Protein AF-A0AA41Z5T6-F1 (afdb_monomer_lite)

InterPro domains:
  IPR019251 Domain of unknown function DUF2231, transmembrane [PF09990] (1-111)

Organism: NCBI:txid2949735

Radius of gyration: 27.77 Å; chains: 1; bounding box: 58×73×68 Å

pLDDT: mean 82.67, std 11.59, range [55.59, 97.31]

Secondary structure (DSSP, 8-state):
-HHHHHH--HHHHHHHHHHHHHHHHHHHHHHHHHHHHHHH-HHHHT-HHHHHHHHHHHHHHHHHHHHHHHHHH-SS--HHHHHHHHHHHHHHHHHHHHHHHHHHHH-TTS-THHHHHHHHHHHHHTS---------------

Foldseek 3Di:
DVCCVVPVDCVVVVVVLVVLVVCLVVLVVVLVVLVVLCVVDPVLVVDPLSVLLNVLSVVLSVLSVVLNVVCVVDVDDDPVSVVSVVVSVVSCVSSVVSVVCCCVVVVRPPDCPVVVVCVVVVVVVPPPPPPDPPDPPDPDDD

Structure (mmCIF, N/CA/C/O backbone):
data_AF-A0AA41Z5T6-F1
#
_entry.id   AF-A0AA41Z5T6-F1
#
loop_
_atom_site.group_PDB
_atom_site.id
_atom_site.type_symbol
_atom_site.label_atom_id
_atom_site.label_alt_id
_atom_site.label_comp_id
_atom_site.label_asym_id
_atom_site.label_entity_id
_atom_site.label_seq_id
_atom_site.pdbx_PDB_ins_code
_atom_site.Cartn_x
_atom_site.Cartn_y
_atom_site.Cartn_z
_atom_site.occupancy
_atom_site.B_iso_or_equiv
_atom_site.auth_seq_id
_atom_site.auth_comp_id
_atom_site.auth_asym_id
_atom_site.auth_atom_id
_atom_site.pdbx_PDB_model_num
ATOM 1 N N . ASP A 1 1 ? 4.816 -2.164 -16.635 1.00 82.31 1 ASP A N 1
ATOM 2 C CA . ASP A 1 1 ? 5.042 -3.543 -17.135 1.00 82.31 1 ASP A CA 1
ATOM 3 C C . ASP A 1 1 ? 4.490 -3.853 -18.514 1.00 82.31 1 ASP A C 1
ATOM 5 O O . ASP A 1 1 ? 5.299 -4.166 -19.371 1.00 82.31 1 ASP A O 1
ATOM 9 N N . VAL A 1 2 ? 3.180 -3.767 -18.781 1.00 87.62 2 VAL A N 1
ATOM 10 C CA . VAL A 1 2 ? 2.644 -4.119 -20.119 1.00 87.62 2 VAL A CA 1
ATOM 11 C C . VAL A 1 2 ? 3.295 -3.295 -21.236 1.00 87.62 2 VAL A C 1
ATOM 13 O O . VAL A 1 2 ? 3.690 -3.860 -22.249 1.00 87.62 2 VAL A O 1
ATOM 16 N N . ALA A 1 3 ? 3.471 -1.985 -21.031 1.00 87.31 3 ALA A N 1
ATOM 17 C CA . ALA A 1 3 ? 4.166 -1.122 -21.986 1.00 87.31 3 ALA A CA 1
ATOM 18 C C . ALA A 1 3 ? 5.613 -1.585 -22.232 1.00 87.31 3 ALA A C 1
ATOM 20 O O . ALA A 1 3 ? 5.969 -1.829 -23.376 1.00 87.31 3 ALA A O 1
ATOM 21 N N . PHE A 1 4 ? 6.396 -1.831 -21.173 1.00 85.56 4 PHE A N 1
ATOM 22 C CA . PHE A 1 4 ? 7.749 -2.394 -21.283 1.00 85.56 4 PHE A CA 1
ATOM 23 C C . PHE A 1 4 ? 7.766 -3.723 -22.051 1.00 85.56 4 PHE A C 1
ATOM 25 O O . PHE A 1 4 ? 8.562 -3.892 -22.964 1.00 85.56 4 PHE A O 1
ATOM 32 N N . ALA A 1 5 ? 6.845 -4.640 -21.742 1.00 84.31 5 ALA A N 1
ATOM 33 C CA . ALA A 1 5 ? 6.747 -5.934 -22.417 1.00 84.31 5 ALA A CA 1
ATOM 34 C C . ALA A 1 5 ? 6.394 -5.817 -23.912 1.00 84.31 5 ALA A C 1
ATOM 36 O O . ALA A 1 5 ? 6.665 -6.736 -24.678 1.00 84.31 5 ALA A O 1
ATOM 37 N N . ARG A 1 6 ? 5.769 -4.709 -24.331 1.00 87.38 6 ARG A N 1
ATOM 38 C CA . ARG A 1 6 ? 5.405 -4.441 -25.729 1.00 87.38 6 ARG A CA 1
ATOM 39 C C . ARG A 1 6 ? 6.464 -3.642 -26.482 1.00 87.38 6 ARG A C 1
ATOM 41 O O . ARG A 1 6 ? 6.607 -3.851 -27.680 1.00 87.38 6 ARG A O 1
ATOM 48 N N . THR A 1 7 ? 7.151 -2.716 -25.816 1.00 88.69 7 THR A N 1
ATOM 49 C CA . THR A 1 7 ? 8.052 -1.752 -26.469 1.00 88.69 7 THR A CA 1
ATOM 50 C C . THR A 1 7 ? 9.531 -2.026 -26.228 1.00 88.69 7 THR A C 1
ATOM 52 O O . THR A 1 7 ? 10.357 -1.526 -26.982 1.00 88.69 7 THR A O 1
ATOM 55 N N . GLY A 1 8 ? 9.885 -2.768 -25.176 1.00 84.88 8 GLY A N 1
ATOM 56 C CA . GLY A 1 8 ? 11.270 -2.964 -24.739 1.00 84.88 8 GLY A CA 1
ATOM 57 C C . GLY A 1 8 ? 11.948 -1.709 -24.173 1.00 84.88 8 GLY A C 1
ATOM 58 O O . GLY A 1 8 ? 13.121 -1.766 -23.821 1.00 84.88 8 GLY A O 1
ATOM 59 N N . ASP A 1 9 ? 11.238 -0.580 -24.066 1.00 87.12 9 ASP A N 1
ATOM 60 C CA . ASP A 1 9 ? 11.826 0.707 -23.678 1.00 87.12 9 ASP A CA 1
ATOM 61 C C . ASP A 1 9 ? 12.102 0.773 -22.157 1.00 87.12 9 ASP A C 1
ATOM 63 O O . ASP A 1 9 ? 11.148 0.746 -21.362 1.00 87.12 9 ASP A O 1
ATOM 67 N N . PRO A 1 10 ? 13.376 0.915 -21.726 1.00 84.88 10 PRO A N 1
ATOM 68 C CA . PRO A 1 10 ? 13.770 0.973 -20.316 1.00 84.88 10 PRO A CA 1
ATOM 69 C C . PRO A 1 10 ? 13.060 2.052 -19.489 1.00 84.88 10 PRO A C 1
ATOM 71 O O . PRO A 1 10 ? 12.951 1.898 -18.268 1.00 84.88 10 PRO A O 1
ATOM 74 N N . PHE A 1 11 ? 12.539 3.110 -20.118 1.00 89.56 11 PHE A N 1
ATOM 75 C CA . PHE A 1 11 ? 11.745 4.145 -19.454 1.00 89.56 11 PHE A CA 1
ATOM 76 C C . PHE A 1 11 ? 10.593 3.547 -18.630 1.00 89.56 11 PHE A C 1
ATOM 78 O O . PHE A 1 11 ? 10.409 3.882 -17.456 1.00 89.56 11 PHE A O 1
ATOM 85 N N . TRP A 1 12 ? 9.855 2.591 -19.201 1.00 88.19 12 TRP A N 1
ATOM 86 C CA . TRP A 1 12 ? 8.718 1.953 -18.531 1.00 88.19 12 TRP A CA 1
ATOM 87 C C . TRP A 1 12 ? 9.140 1.057 -17.365 1.00 88.19 12 TRP A C 1
ATOM 89 O O . TRP A 1 12 ? 8.405 0.930 -16.377 1.00 88.19 12 TRP A O 1
ATOM 99 N N . ALA A 1 13 ? 10.314 0.433 -17.465 1.00 84.00 13 ALA A N 1
ATOM 100 C CA . ALA A 1 13 ? 10.881 -0.357 -16.380 1.00 84.00 13 ALA A CA 1
ATOM 101 C C . ALA A 1 13 ? 11.288 0.548 -15.209 1.00 84.00 13 ALA A C 1
ATOM 103 O O . ALA A 1 13 ? 10.941 0.251 -14.065 1.00 84.00 13 ALA A O 1
ATOM 104 N N . LEU A 1 14 ? 11.936 1.685 -15.493 1.00 88.12 14 LEU A N 1
ATOM 105 C CA . LEU A 1 14 ? 12.296 2.682 -14.485 1.00 88.12 14 LEU A CA 1
ATOM 106 C C . LEU A 1 14 ? 11.054 3.264 -13.799 1.00 88.12 14 LEU A C 1
ATOM 108 O O . LEU A 1 14 ? 10.998 3.302 -12.571 1.00 88.12 14 LEU A O 1
ATOM 112 N N . GLY A 1 15 ? 10.031 3.640 -14.572 1.00 90.06 15 GLY A N 1
ATOM 113 C CA . GLY A 1 15 ? 8.760 4.120 -14.026 1.00 90.06 15 GLY A CA 1
ATOM 114 C C . GLY A 1 15 ? 8.100 3.094 -13.102 1.00 90.06 15 GLY A C 1
ATOM 115 O O . GLY A 1 15 ? 7.675 3.430 -12.000 1.00 90.06 15 GLY A O 1
ATOM 116 N N . THR A 1 16 ? 8.095 1.815 -13.494 1.00 89.12 16 THR A N 1
ATOM 117 C CA . THR A 1 16 ? 7.552 0.743 -12.643 1.00 89.12 16 THR A CA 1
ATOM 118 C C . THR A 1 16 ? 8.349 0.589 -11.341 1.00 89.12 16 THR A C 1
ATOM 120 O O . THR A 1 16 ? 7.747 0.401 -10.287 1.00 89.12 16 THR A O 1
ATOM 123 N N . ARG A 1 17 ? 9.686 0.711 -11.370 1.00 88.25 17 ARG A N 1
ATOM 124 C CA . ARG A 1 17 ? 10.516 0.661 -10.149 1.00 88.25 17 ARG A CA 1
ATOM 125 C C . ARG A 1 17 ? 10.150 1.772 -9.165 1.00 88.25 17 ARG A C 1
ATOM 127 O O . ARG A 1 17 ? 9.984 1.493 -7.981 1.00 88.25 17 ARG A O 1
ATOM 134 N N . TRP A 1 18 ? 9.980 3.001 -9.651 1.00 93.00 18 TRP A N 1
ATOM 135 C CA . TRP A 1 18 ? 9.571 4.128 -8.808 1.00 93.00 18 TRP A CA 1
ATOM 136 C C . TRP A 1 18 ? 8.160 3.963 -8.249 1.00 93.00 18 TRP A C 1
ATOM 138 O O . TRP A 1 18 ? 7.938 4.274 -7.083 1.00 93.00 18 TRP A O 1
ATOM 148 N N . LEU A 1 19 ? 7.227 3.421 -9.037 1.00 93.44 19 LEU A N 1
ATOM 149 C CA . LEU A 1 19 ? 5.883 3.102 -8.552 1.00 93.44 19 LEU A CA 1
ATOM 150 C C . LEU A 1 19 ? 5.922 2.055 -7.436 1.00 93.44 19 LEU A C 1
ATOM 152 O O . LEU A 1 19 ? 5.318 2.278 -6.395 1.00 93.44 19 LEU A O 1
ATOM 156 N N . LEU A 1 20 ? 6.679 0.965 -7.604 1.00 92.81 20 LEU A N 1
ATOM 157 C CA . LEU A 1 20 ? 6.837 -0.058 -6.563 1.00 92.81 20 LEU A CA 1
ATOM 158 C C . LEU A 1 20 ? 7.429 0.529 -5.276 1.00 92.81 20 LEU A C 1
ATOM 160 O O . LEU A 1 20 ? 6.924 0.255 -4.189 1.00 92.81 20 LEU A O 1
ATOM 164 N N . LEU A 1 21 ? 8.462 1.370 -5.388 1.00 94.69 21 LEU A N 1
ATOM 165 C CA . LEU A 1 21 ? 9.044 2.055 -4.234 1.00 94.69 21 LEU A CA 1
ATOM 166 C C . LEU A 1 21 ? 8.023 2.981 -3.558 1.00 94.69 21 LEU A C 1
ATOM 168 O O . LEU A 1 21 ? 7.874 2.947 -2.339 1.00 94.69 21 LEU A O 1
ATOM 172 N N . GLY A 1 22 ? 7.286 3.769 -4.344 1.00 96.31 22 GLY A N 1
ATOM 173 C CA . GLY A 1 22 ? 6.223 4.638 -3.844 1.00 96.31 22 GLY A CA 1
ATOM 174 C C . GLY A 1 22 ? 5.127 3.856 -3.119 1.00 96.31 22 GLY A C 1
ATOM 175 O O . GLY A 1 22 ? 4.712 4.251 -2.030 1.00 96.31 22 GLY A O 1
ATOM 176 N N . THR A 1 23 ? 4.707 2.712 -3.664 1.00 95.00 23 THR A N 1
ATOM 177 C CA . THR A 1 23 ? 3.747 1.795 -3.031 1.00 95.00 23 THR A CA 1
ATOM 178 C C . THR A 1 23 ? 4.278 1.239 -1.714 1.00 95.00 23 THR A C 1
ATOM 180 O O . THR A 1 23 ? 3.535 1.195 -0.740 1.00 95.00 23 THR A O 1
ATOM 183 N N . LEU A 1 24 ? 5.554 0.853 -1.642 1.00 96.12 24 LEU A N 1
ATOM 184 C CA . LEU A 1 24 ? 6.149 0.350 -0.401 1.00 96.12 24 LEU A CA 1
ATOM 185 C C . LEU A 1 24 ? 6.203 1.424 0.683 1.00 96.12 24 LEU A C 1
ATOM 187 O O . LEU A 1 24 ? 5.802 1.165 1.813 1.00 96.12 24 LEU A O 1
ATOM 191 N N . VAL A 1 25 ? 6.659 2.630 0.339 1.00 97.31 25 VAL A N 1
ATOM 192 C CA . VAL A 1 25 ? 6.768 3.742 1.294 1.00 97.31 25 VAL A CA 1
ATOM 193 C C . VAL A 1 25 ? 5.387 4.168 1.788 1.00 97.31 25 VAL A C 1
ATOM 195 O O . VAL A 1 25 ? 5.156 4.235 2.994 1.00 97.31 25 VAL A O 1
ATOM 198 N N . SER A 1 26 ? 4.452 4.421 0.870 1.00 95.62 26 SER A N 1
ATOM 199 C CA . SER A 1 26 ? 3.091 4.840 1.228 1.00 95.62 26 SER A CA 1
ATOM 200 C C . SER A 1 26 ? 2.313 3.740 1.948 1.00 95.62 26 SER A C 1
ATOM 202 O O . SER A 1 26 ? 1.645 4.020 2.939 1.00 95.62 26 SER A O 1
ATOM 204 N N . GLY A 1 27 ? 2.436 2.485 1.514 1.00 93.50 27 GLY A N 1
ATOM 205 C CA . GLY A 1 27 ? 1.780 1.349 2.152 1.00 93.50 27 GLY A CA 1
ATOM 206 C C . GLY A 1 27 ? 2.333 1.059 3.547 1.00 93.50 27 GLY A C 1
ATOM 207 O O . GLY A 1 27 ? 1.552 0.806 4.459 1.00 93.50 27 GLY A O 1
ATOM 208 N N . ALA A 1 28 ? 3.648 1.177 3.759 1.00 94.38 28 ALA A N 1
ATOM 209 C CA . ALA A 1 28 ? 4.236 1.088 5.096 1.00 94.38 28 ALA A CA 1
ATOM 210 C C . ALA A 1 28 ? 3.758 2.234 6.000 1.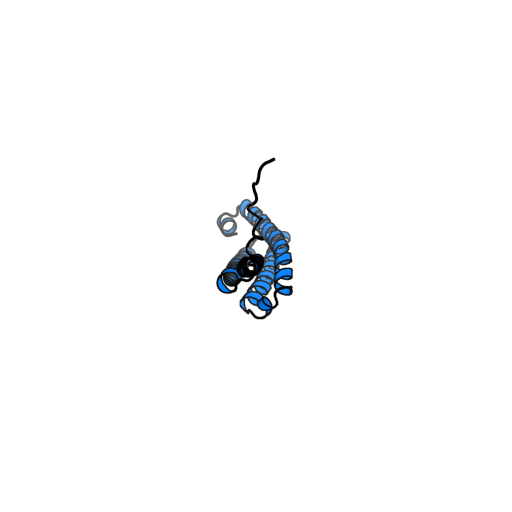00 94.38 28 ALA A C 1
ATOM 212 O O . ALA A 1 28 ? 3.379 1.995 7.145 1.00 94.38 28 ALA A O 1
ATOM 213 N N . ALA A 1 29 ? 3.709 3.463 5.477 1.00 95.81 29 ALA A N 1
ATOM 214 C CA . ALA A 1 29 ? 3.181 4.608 6.211 1.00 95.81 29 ALA A CA 1
ATOM 215 C C . ALA A 1 29 ? 1.699 4.428 6.579 1.00 95.81 29 ALA A C 1
ATOM 217 O O . ALA A 1 29 ? 1.314 4.764 7.692 1.00 95.81 29 ALA A O 1
ATOM 218 N N . ALA A 1 30 ? 0.885 3.859 5.684 1.00 91.44 30 ALA A N 1
ATOM 219 C CA . ALA A 1 30 ? -0.529 3.572 5.923 1.00 91.44 30 ALA A CA 1
ATOM 220 C C . ALA A 1 30 ? -0.758 2.379 6.870 1.00 91.44 30 ALA A C 1
ATOM 222 O O . ALA A 1 30 ? -1.742 2.357 7.610 1.00 91.44 30 ALA A O 1
ATOM 223 N N . ALA A 1 31 ? 0.153 1.403 6.890 1.00 90.56 31 ALA A N 1
ATOM 224 C CA . ALA A 1 31 ? 0.067 0.254 7.785 1.00 90.56 31 ALA A CA 1
ATOM 225 C C . ALA A 1 31 ? 0.166 0.656 9.265 1.00 90.56 31 ALA A C 1
ATOM 227 O O . ALA A 1 31 ? -0.457 0.014 10.105 1.00 90.56 31 ALA A O 1
ATOM 228 N N . LEU A 1 32 ? 0.899 1.728 9.590 1.00 91.88 32 LEU A N 1
ATOM 229 C CA . LEU A 1 32 ? 1.049 2.217 10.964 1.00 91.88 32 LEU A CA 1
ATOM 230 C C . LEU A 1 32 ? -0.286 2.652 11.603 1.00 91.88 32 LEU A C 1
ATOM 232 O O . LEU A 1 32 ? -0.676 2.033 12.595 1.00 91.88 32 LEU A O 1
ATOM 236 N N . PRO A 1 33 ? -1.020 3.655 11.073 1.00 89.56 33 PRO A N 1
ATOM 237 C CA . PRO A 1 33 ? -2.314 4.037 11.627 1.00 89.56 33 PRO A CA 1
ATOM 238 C C . PRO A 1 33 ? -3.327 2.895 11.520 1.00 89.56 33 PRO A C 1
ATOM 240 O O . PRO A 1 33 ? -4.041 2.643 12.482 1.00 89.56 33 PRO A O 1
ATOM 243 N N . GLY A 1 34 ? -3.329 2.129 10.421 1.00 86.06 34 GLY A N 1
ATOM 244 C CA . GLY A 1 34 ? -4.242 0.994 10.263 1.00 86.06 34 GLY A CA 1
ATOM 245 C C . GLY A 1 34 ? -4.052 -0.094 11.326 1.00 86.06 34 GLY A C 1
ATOM 246 O O . GLY A 1 34 ? -5.029 -0.659 11.809 1.00 86.06 34 GLY A O 1
ATOM 247 N N . MET A 1 35 ? -2.811 -0.369 11.733 1.00 87.69 35 MET A N 1
ATOM 248 C CA . MET A 1 35 ? -2.510 -1.329 12.797 1.00 87.69 35 MET A CA 1
ATOM 249 C C . MET A 1 35 ? -2.899 -0.795 14.179 1.00 87.69 35 MET A C 1
ATOM 251 O O . MET A 1 35 ? -3.416 -1.557 14.996 1.00 87.69 35 MET A O 1
ATOM 255 N N . ILE A 1 36 ? -2.690 0.502 14.431 1.00 88.69 36 ILE A N 1
ATOM 256 C CA . ILE A 1 36 ? -3.136 1.164 15.665 1.00 88.69 36 ILE A CA 1
ATOM 257 C C . ILE A 1 36 ? -4.664 1.100 15.770 1.00 88.69 36 ILE A C 1
ATOM 259 O O . ILE A 1 36 ? -5.184 0.662 16.794 1.00 88.69 36 ILE A O 1
ATOM 263 N N . ASP A 1 37 ? -5.377 1.463 14.704 1.00 85.31 37 ASP A N 1
ATOM 264 C CA . ASP A 1 37 ? -6.840 1.446 14.662 1.00 85.31 37 ASP A CA 1
ATOM 265 C C . ASP A 1 37 ? -7.391 0.026 14.802 1.00 85.31 37 ASP A C 1
ATOM 267 O O . ASP A 1 37 ? -8.330 -0.202 15.564 1.00 85.31 37 ASP A O 1
ATOM 271 N N . PHE A 1 38 ? -6.789 -0.951 14.117 1.00 86.31 38 PHE A N 1
ATOM 272 C CA . PHE A 1 38 ? -7.190 -2.351 14.229 1.00 86.31 38 PHE A CA 1
ATOM 273 C C . PHE A 1 38 ? -7.047 -2.860 15.667 1.00 86.31 38 PHE A C 1
ATOM 275 O O . PHE A 1 38 ? -7.993 -3.439 16.191 1.00 86.31 38 PHE A O 1
ATOM 282 N N . ALA A 1 39 ? -5.914 -2.582 16.324 1.00 86.94 39 ALA A N 1
ATOM 283 C CA . ALA A 1 39 ? -5.669 -2.994 17.706 1.00 86.94 39 ALA A CA 1
ATOM 284 C C . ALA A 1 39 ? -6.552 -2.253 18.727 1.00 86.94 39 ALA A C 1
ATOM 286 O O . ALA A 1 39 ? -6.932 -2.833 19.745 1.00 86.94 39 ALA A O 1
ATOM 287 N N . ALA A 1 40 ? -6.876 -0.981 18.474 1.00 86.25 40 ALA A N 1
ATOM 288 C CA . ALA A 1 40 ? -7.687 -0.159 19.369 1.00 86.25 40 ALA A CA 1
ATOM 289 C C . ALA A 1 40 ? -9.196 -0.444 19.252 1.00 86.25 40 ALA A C 1
ATOM 291 O O . ALA A 1 40 ? -9.936 -0.289 20.227 1.00 86.25 40 ALA A O 1
ATOM 292 N N . ILE A 1 41 ? -9.679 -0.841 18.071 1.00 84.12 41 ILE A N 1
ATOM 293 C CA . ILE A 1 41 ? -11.106 -1.030 17.801 1.00 84.12 41 ILE A CA 1
ATOM 294 C C . ILE A 1 41 ? -11.468 -2.507 17.963 1.00 84.12 41 ILE A C 1
ATOM 296 O O . ILE A 1 41 ? -11.419 -3.300 17.029 1.00 84.12 41 ILE A O 1
ATOM 300 N N . GLU A 1 42 ? -11.973 -2.871 19.138 1.00 83.19 42 GLU A N 1
ATOM 301 C CA . GLU A 1 42 ? -12.381 -4.249 19.448 1.00 83.19 42 GLU A CA 1
ATOM 302 C C . GLU A 1 42 ? -13.465 -4.800 18.495 1.00 83.19 42 GLU A C 1
ATOM 304 O O . GLU A 1 42 ? -13.544 -6.001 18.226 1.00 83.19 42 GLU A O 1
ATOM 309 N N . ARG A 1 43 ? -14.289 -3.914 17.915 1.00 80.44 43 ARG A N 1
ATOM 310 C CA . ARG A 1 43 ? -15.273 -4.277 16.883 1.00 80.44 43 ARG A CA 1
ATOM 311 C C . ARG A 1 43 ? -14.613 -4.756 15.586 1.00 80.44 43 ARG A C 1
ATOM 313 O O . ARG A 1 43 ? -15.188 -5.612 14.919 1.00 80.44 43 ARG A O 1
ATOM 320 N N . ALA A 1 44 ? -13.422 -4.257 15.248 1.00 81.62 44 ALA A N 1
ATOM 321 C CA . ALA A 1 44 ? -12.680 -4.682 14.065 1.00 81.62 44 ALA A CA 1
ATOM 322 C C . ALA A 1 44 ? -12.285 -6.161 14.169 1.00 81.62 44 ALA A C 1
ATOM 324 O O . ALA A 1 44 ? -12.448 -6.906 13.209 1.00 81.62 44 ALA A O 1
ATOM 325 N N . HIS A 1 45 ? -11.903 -6.632 15.360 1.00 85.56 45 HIS A N 1
ATOM 326 C CA . HIS A 1 45 ? -11.535 -8.035 15.582 1.00 85.56 45 HIS A CA 1
ATOM 327 C C . HIS A 1 45 ? -12.679 -9.028 15.326 1.00 85.56 45 HIS A C 1
ATOM 329 O O . HIS A 1 45 ? -12.419 -10.195 15.035 1.00 85.56 45 HIS A O 1
ATOM 335 N N . LYS A 1 46 ? -13.938 -8.577 15.411 1.00 88.06 46 LYS A N 1
ATOM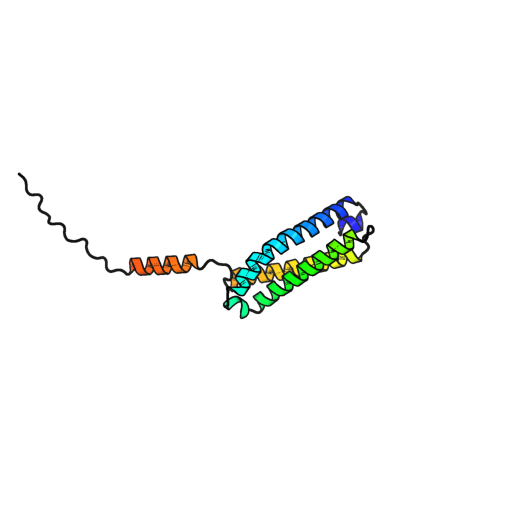 336 C CA . LYS A 1 46 ? -15.136 -9.403 15.180 1.00 88.06 46 LYS A CA 1
ATOM 337 C C . LYS A 1 46 ? -15.548 -9.462 13.706 1.00 88.06 46 LYS A C 1
ATOM 339 O O . LYS A 1 46 ? -16.458 -10.210 13.359 1.00 88.06 46 LYS A O 1
ATOM 344 N N . LEU A 1 47 ? -14.912 -8.674 12.839 1.00 86.69 47 LEU A N 1
ATOM 345 C CA . LEU A 1 47 ? -15.286 -8.547 11.436 1.00 86.69 47 LEU A CA 1
ATOM 346 C C . LEU A 1 47 ? -14.288 -9.280 10.546 1.00 86.69 47 LEU A C 1
ATOM 348 O O . LEU A 1 47 ? -13.114 -8.926 10.461 1.00 86.69 47 LEU A O 1
ATOM 352 N N . HIS A 1 48 ? -14.781 -10.275 9.808 1.00 88.94 48 HIS A N 1
ATOM 353 C CA . HIS A 1 48 ? -13.963 -11.040 8.864 1.00 88.94 48 HIS A CA 1
ATOM 354 C C . HIS A 1 48 ? -13.351 -10.131 7.788 1.00 88.94 48 HIS A C 1
ATOM 356 O O . HIS A 1 48 ? -12.210 -10.334 7.382 1.00 88.94 48 HIS A O 1
ATOM 362 N N . ALA A 1 49 ? -14.086 -9.093 7.375 1.00 88.44 49 ALA A N 1
ATOM 363 C CA . ALA A 1 49 ? -13.609 -8.094 6.424 1.00 88.44 49 ALA A CA 1
ATOM 364 C C . ALA A 1 49 ? -12.371 -7.334 6.932 1.00 88.44 49 ALA A C 1
ATOM 366 O O . ALA A 1 49 ? -11.471 -7.057 6.145 1.00 88.44 49 ALA A O 1
ATOM 367 N N . ALA A 1 50 ? -12.282 -7.056 8.238 1.00 89.06 50 ALA A N 1
ATOM 368 C CA . ALA A 1 50 ? -11.135 -6.365 8.824 1.00 89.06 50 ALA A CA 1
ATOM 369 C C . ALA A 1 50 ? -9.884 -7.240 8.851 1.00 89.06 50 ALA A C 1
ATOM 371 O O . ALA A 1 50 ? -8.811 -6.790 8.453 1.00 89.06 50 ALA A O 1
ATOM 372 N N . TRP A 1 51 ? -10.033 -8.514 9.217 1.00 91.56 51 TRP A N 1
ATOM 373 C CA . TRP A 1 51 ? -8.945 -9.486 9.125 1.00 91.56 51 TRP A CA 1
ATOM 374 C C . TRP A 1 51 ? -8.480 -9.696 7.684 1.00 91.56 51 TRP A C 1
ATOM 376 O O . TRP A 1 51 ? -7.283 -9.634 7.410 1.00 91.56 51 TRP A O 1
ATOM 386 N N . ALA A 1 52 ? -9.413 -9.894 6.750 1.00 92.75 52 ALA A N 1
ATOM 387 C CA . ALA A 1 52 ? -9.093 -10.071 5.338 1.00 92.75 52 ALA A CA 1
ATOM 388 C C . ALA A 1 52 ? -8.412 -8.827 4.739 1.00 92.75 52 ALA A C 1
ATOM 390 O O . ALA A 1 52 ? -7.466 -8.965 3.966 1.00 92.75 52 ALA A O 1
ATOM 391 N N . HIS A 1 53 ? -8.832 -7.621 5.133 1.00 92.62 53 HIS A N 1
ATOM 392 C CA . HIS A 1 53 ? -8.170 -6.379 4.742 1.00 92.62 53 HIS A CA 1
ATOM 393 C C . HIS A 1 53 ? -6.742 -6.288 5.297 1.00 92.62 53 HIS A C 1
ATOM 395 O O . HIS A 1 53 ? -5.806 -6.060 4.532 1.00 92.62 53 HIS A O 1
ATOM 401 N N . ALA A 1 54 ? -6.558 -6.498 6.605 1.00 92.06 54 ALA A N 1
ATOM 402 C CA . ALA A 1 54 ? -5.256 -6.384 7.259 1.00 92.06 54 ALA A CA 1
ATOM 403 C C . ALA A 1 54 ? -4.249 -7.412 6.717 1.00 92.06 54 ALA A C 1
ATOM 405 O O . ALA A 1 54 ? -3.153 -7.050 6.283 1.00 92.06 54 ALA A O 1
ATOM 406 N N . VAL A 1 55 ? -4.641 -8.689 6.669 1.00 93.94 55 VAL A N 1
ATOM 407 C CA . VAL A 1 55 ? -3.798 -9.772 6.141 1.00 93.94 55 VAL A CA 1
ATOM 408 C C . VAL A 1 55 ? -3.550 -9.585 4.646 1.00 93.94 55 VAL A C 1
ATOM 410 O O . VAL A 1 55 ? -2.420 -9.737 4.186 1.00 93.94 55 VAL A O 1
ATOM 413 N N . GLY A 1 56 ? -4.575 -9.205 3.881 1.00 93.38 56 GLY A N 1
ATOM 414 C CA . GLY A 1 56 ? -4.440 -8.959 2.449 1.00 93.38 56 GLY A CA 1
ATOM 415 C C . GLY A 1 56 ? -3.467 -7.821 2.139 1.00 93.38 56 GLY A C 1
ATOM 416 O O . GLY A 1 56 ? -2.627 -7.971 1.254 1.00 93.38 56 GLY A O 1
ATOM 417 N N . ASN A 1 57 ? -3.515 -6.719 2.894 1.00 94.38 57 ASN A N 1
ATOM 418 C CA . ASN A 1 57 ? -2.567 -5.613 2.742 1.00 94.38 57 ASN A CA 1
ATOM 419 C C . ASN A 1 57 ? -1.137 -6.026 3.095 1.00 94.38 57 ASN A C 1
ATOM 421 O O . ASN A 1 57 ? -0.200 -5.624 2.406 1.00 94.38 57 ASN A O 1
ATOM 425 N N . LEU A 1 58 ? -0.959 -6.857 4.125 1.00 94.19 58 LEU A N 1
ATOM 426 C CA . LEU A 1 58 ? 0.355 -7.389 4.478 1.00 94.19 58 LEU A CA 1
ATOM 427 C C . LEU A 1 58 ? 0.925 -8.270 3.356 1.00 94.19 58 LEU A C 1
ATOM 429 O O . LEU A 1 58 ? 2.081 -8.105 2.967 1.00 94.19 58 LEU A O 1
ATOM 433 N N . ILE A 1 59 ? 0.107 -9.164 2.792 1.00 95.56 59 ILE A N 1
ATOM 434 C CA . ILE A 1 59 ? 0.495 -10.014 1.656 1.00 95.56 59 ILE A CA 1
ATOM 435 C C . ILE A 1 59 ? 0.815 -9.155 0.427 1.00 95.56 59 ILE A C 1
ATOM 437 O O . ILE A 1 59 ? 1.828 -9.379 -0.235 1.00 95.56 59 ILE A O 1
ATOM 441 N N . PHE A 1 60 ? -0.011 -8.150 0.133 1.00 95.38 60 PHE A N 1
ATOM 442 C CA . PHE A 1 60 ? 0.219 -7.215 -0.965 1.00 95.38 60 PHE A CA 1
ATOM 443 C C . PHE A 1 60 ? 1.556 -6.471 -0.817 1.00 95.38 60 PHE A C 1
ATOM 445 O O . PHE A 1 60 ? 2.341 -6.421 -1.770 1.00 95.38 60 PHE A O 1
ATOM 452 N N . LEU A 1 61 ? 1.855 -5.947 0.376 1.00 94.62 61 LEU A N 1
ATOM 453 C CA . LEU A 1 61 ? 3.135 -5.301 0.674 1.00 94.62 61 LEU A CA 1
ATOM 454 C C . LEU A 1 61 ? 4.311 -6.268 0.517 1.00 94.62 61 LEU A C 1
ATOM 456 O O . LEU A 1 61 ? 5.309 -5.908 -0.105 1.00 94.62 61 LEU A O 1
ATOM 460 N N . ALA A 1 62 ? 4.185 -7.502 1.010 1.00 95.19 62 ALA A N 1
ATOM 461 C CA . ALA A 1 62 ? 5.221 -8.521 0.870 1.00 95.19 62 ALA A CA 1
ATOM 462 C C . ALA A 1 62 ? 5.496 -8.863 -0.604 1.00 95.19 62 ALA A C 1
ATOM 464 O O . ALA A 1 62 ? 6.650 -8.874 -1.029 1.00 95.19 62 ALA A O 1
ATOM 465 N N . ILE A 1 63 ? 4.452 -9.069 -1.414 1.00 94.12 63 ILE A N 1
ATOM 466 C CA . ILE A 1 63 ? 4.588 -9.333 -2.856 1.00 94.12 63 ILE A CA 1
ATOM 467 C C . ILE A 1 63 ? 5.228 -8.142 -3.567 1.00 94.12 63 ILE A C 1
ATOM 469 O O . ILE A 1 63 ? 6.119 -8.327 -4.396 1.00 94.12 63 ILE A O 1
ATOM 473 N N . THR A 1 64 ? 4.819 -6.920 -3.225 1.00 94.00 64 THR A N 1
ATOM 474 C CA . THR A 1 64 ? 5.400 -5.692 -3.784 1.00 94.00 64 THR A CA 1
ATOM 475 C C . THR A 1 64 ? 6.882 -5.572 -3.423 1.00 94.00 64 THR A C 1
ATOM 477 O O . THR A 1 64 ? 7.693 -5.242 -4.287 1.00 94.00 64 THR A O 1
ATOM 480 N N . ALA A 1 65 ? 7.261 -5.910 -2.187 1.00 93.81 65 ALA A N 1
ATOM 481 C CA . ALA A 1 65 ? 8.645 -5.881 -1.719 1.00 93.81 65 ALA A CA 1
ATOM 482 C C . ALA A 1 65 ? 9.505 -6.927 -2.432 1.00 93.81 65 ALA A C 1
ATOM 484 O O . ALA A 1 65 ? 10.595 -6.607 -2.905 1.00 93.81 65 ALA A O 1
ATOM 485 N N . VAL A 1 66 ? 8.993 -8.153 -2.576 1.00 92.31 66 VAL A N 1
ATOM 486 C CA . VAL A 1 66 ? 9.650 -9.221 -3.340 1.00 92.31 66 VAL A CA 1
ATOM 487 C C . VAL A 1 66 ? 9.816 -8.808 -4.800 1.00 92.31 66 VAL A C 1
ATOM 489 O O . VAL A 1 66 ? 10.903 -8.952 -5.350 1.00 92.31 66 VAL A O 1
ATOM 492 N N . ASN A 1 67 ? 8.778 -8.240 -5.419 1.00 90.75 67 ASN A N 1
ATOM 493 C CA . ASN A 1 67 ? 8.831 -7.759 -6.799 1.00 90.75 67 ASN A CA 1
ATOM 494 C C . ASN A 1 67 ? 9.882 -6.648 -6.955 1.00 90.75 67 ASN A C 1
ATOM 496 O O . ASN A 1 67 ? 10.705 -6.700 -7.864 1.00 90.75 67 ASN A O 1
ATOM 500 N N . TYR A 1 68 ? 9.919 -5.683 -6.033 1.00 90.62 68 TYR A N 1
ATOM 501 C CA . TYR A 1 68 ? 10.934 -4.633 -6.028 1.00 90.62 68 TYR A CA 1
ATOM 502 C C . TYR A 1 68 ? 12.350 -5.209 -5.880 1.00 90.62 68 TYR A C 1
ATOM 504 O O . TYR A 1 68 ? 13.199 -4.955 -6.731 1.00 90.62 68 TYR A O 1
ATOM 512 N N . ALA A 1 69 ? 12.599 -6.045 -4.867 1.00 89.62 69 ALA A N 1
ATOM 513 C CA . ALA A 1 69 ? 13.908 -6.652 -4.619 1.00 89.62 69 ALA A CA 1
ATOM 514 C C . ALA A 1 69 ? 14.387 -7.514 -5.800 1.00 89.62 69 ALA A C 1
ATOM 516 O O . ALA A 1 69 ? 15.536 -7.406 -6.231 1.00 89.62 69 ALA A O 1
ATOM 517 N N . TRP A 1 70 ? 13.488 -8.30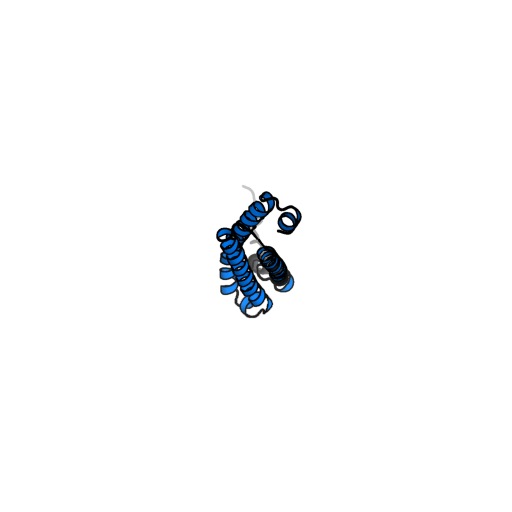8 -6.385 1.00 86.12 70 TRP A N 1
ATOM 518 C CA . TRP A 1 70 ? 13.784 -9.137 -7.552 1.00 86.12 70 TRP A CA 1
ATOM 519 C C . TRP A 1 70 ? 14.244 -8.308 -8.756 1.00 86.12 70 TRP A C 1
ATOM 521 O O . TRP A 1 70 ? 15.148 -8.715 -9.487 1.00 86.12 70 TRP A O 1
ATOM 531 N N . ARG A 1 71 ? 13.653 -7.122 -8.947 1.00 83.50 71 ARG A N 1
ATOM 532 C CA . ARG A 1 71 ? 13.999 -6.185 -10.029 1.00 83.50 71 ARG A CA 1
ATOM 533 C C . ARG A 1 71 ? 15.297 -5.422 -9.802 1.00 83.50 71 ARG A C 1
ATOM 535 O O . ARG A 1 71 ? 15.846 -4.900 -10.769 1.00 83.50 71 ARG A O 1
ATOM 542 N N . GLN A 1 72 ? 15.779 -5.350 -8.562 1.00 82.69 72 GLN A N 1
ATOM 543 C CA . GLN A 1 72 ? 17.106 -4.814 -8.262 1.00 82.69 72 GLN A CA 1
ATOM 544 C C . GLN A 1 72 ? 18.201 -5.843 -8.561 1.00 82.69 72 GLN A C 1
ATOM 546 O O . GLN A 1 72 ? 19.283 -5.468 -8.999 1.00 82.69 72 GLN A O 1
ATOM 551 N N . ALA A 1 73 ? 17.909 -7.132 -8.358 1.00 79.94 73 ALA A N 1
ATOM 552 C CA . ALA A 1 73 ? 18.855 -8.222 -8.589 1.00 79.94 73 ALA A CA 1
ATOM 553 C C . ALA A 1 73 ? 18.975 -8.643 -10.066 1.00 79.94 73 ALA A C 1
ATOM 555 O O . ALA A 1 73 ? 20.007 -9.178 -10.460 1.00 79.94 73 ALA A O 1
ATOM 556 N N . ASN A 1 74 ? 17.946 -8.407 -10.887 1.00 71.56 74 ASN A N 1
ATOM 557 C CA . ASN A 1 74 ? 17.904 -8.851 -12.283 1.00 71.56 74 ASN A CA 1
ATOM 558 C C . ASN A 1 74 ? 17.696 -7.662 -13.234 1.00 71.56 74 ASN A C 1
ATOM 560 O O . ASN A 1 74 ? 16.671 -6.980 -13.174 1.00 71.56 74 ASN A O 1
ATOM 564 N N . LEU A 1 75 ? 18.666 -7.424 -14.126 1.00 56.16 75 LEU A N 1
ATOM 565 C CA . LEU A 1 75 ? 18.615 -6.349 -15.128 1.00 56.16 75 LEU A CA 1
ATOM 566 C C . LEU A 1 75 ? 17.608 -6.634 -16.254 1.00 56.16 75 LEU A C 1
ATOM 568 O O . LEU A 1 75 ? 17.023 -5.694 -16.791 1.00 56.16 75 LEU A O 1
ATOM 572 N N . GLU A 1 76 ? 17.361 -7.908 -16.563 1.00 55.59 76 GLU A N 1
ATOM 573 C CA . GLU A 1 76 ? 16.417 -8.328 -17.597 1.00 55.59 76 GLU A CA 1
ATOM 574 C C . GLU A 1 76 ? 15.120 -8.845 -16.974 1.00 55.59 76 GLU A C 1
ATOM 576 O O . GLU A 1 76 ? 15.056 -9.895 -16.331 1.00 55.59 76 GLU A O 1
ATOM 581 N N . LEU A 1 77 ? 14.057 -8.066 -17.145 1.00 58.75 77 LEU A N 1
ATOM 582 C CA . LEU A 1 77 ? 12.728 -8.431 -16.689 1.00 58.75 77 LEU A CA 1
ATOM 583 C C . LEU A 1 77 ? 12.048 -9.344 -17.710 1.00 58.75 77 LEU A C 1
ATOM 585 O O . LEU A 1 77 ? 11.435 -8.875 -18.666 1.00 58.75 77 LEU A O 1
ATOM 589 N N . GLY A 1 78 ? 12.120 -10.652 -17.473 1.00 64.62 78 GLY A N 1
ATOM 590 C CA . GLY A 1 78 ? 11.244 -11.621 -18.129 1.00 64.62 78 GLY A CA 1
ATOM 591 C C . GLY A 1 78 ? 9.780 -11.523 -17.664 1.00 64.62 78 GLY A C 1
ATOM 592 O O . GLY A 1 78 ? 9.386 -10.654 -16.881 1.00 64.62 78 GLY A O 1
ATOM 593 N N . SER A 1 79 ? 8.955 -12.475 -18.106 1.00 66.06 79 SER A N 1
ATOM 594 C CA . SER A 1 79 ? 7.506 -12.555 -17.844 1.00 66.06 79 SER A CA 1
ATOM 595 C C . SER A 1 79 ? 7.116 -12.618 -16.355 1.00 66.06 79 SER A C 1
ATOM 597 O O . SER A 1 79 ? 5.983 -12.294 -15.999 1.00 66.06 79 SER A O 1
ATOM 599 N N . SER A 1 80 ? 8.040 -13.006 -15.471 1.00 71.56 80 SER A N 1
ATOM 600 C CA . SER A 1 80 ? 7.808 -13.158 -14.028 1.00 71.56 80 SER A CA 1
ATOM 601 C C . SER A 1 80 ? 7.476 -11.837 -13.325 1.00 71.56 80 SER A C 1
ATOM 603 O O . SER A 1 80 ? 6.587 -11.803 -12.473 1.00 71.56 80 SER A O 1
ATOM 605 N N . GLY A 1 81 ? 8.116 -10.730 -13.721 1.00 77.44 81 GLY A N 1
ATOM 606 C CA . GLY A 1 81 ? 7.839 -9.409 -13.148 1.00 77.44 81 GLY A CA 1
ATOM 607 C C . GLY A 1 81 ? 6.416 -8.929 -13.440 1.00 77.44 81 GLY A C 1
ATOM 608 O O . GLY A 1 81 ? 5.783 -8.319 -12.580 1.00 77.44 81 GLY A O 1
ATOM 609 N N . LEU A 1 82 ? 5.892 -9.252 -14.626 1.00 84.00 82 LEU A N 1
ATOM 610 C CA . LEU A 1 82 ? 4.531 -8.905 -15.033 1.00 84.00 82 LEU A CA 1
ATOM 611 C C . LEU A 1 82 ? 3.493 -9.673 -14.204 1.00 84.00 82 LEU A C 1
ATOM 613 O O . LEU A 1 82 ? 2.518 -9.075 -13.757 1.00 84.00 82 LEU A O 1
ATOM 617 N N . ILE A 1 83 ? 3.725 -10.964 -13.948 1.00 87.94 83 ILE A N 1
ATOM 618 C CA . ILE A 1 83 ? 2.835 -11.795 -13.122 1.00 87.94 83 ILE A CA 1
ATOM 619 C C . ILE A 1 83 ? 2.753 -11.246 -11.694 1.00 87.94 83 ILE A C 1
ATOM 621 O O . ILE A 1 83 ? 1.653 -11.061 -11.180 1.00 87.94 83 ILE A O 1
ATOM 625 N N . LEU A 1 84 ? 3.891 -10.925 -11.068 1.00 87.06 84 LEU A N 1
ATOM 626 C CA . LEU A 1 84 ? 3.912 -10.362 -9.712 1.00 87.06 84 LEU A CA 1
ATOM 627 C C . LEU A 1 84 ? 3.178 -9.019 -9.632 1.00 87.06 84 LEU A C 1
ATOM 629 O O . LEU A 1 84 ? 2.445 -8.776 -8.676 1.00 87.06 84 LEU A O 1
ATOM 633 N N . THR A 1 85 ? 3.332 -8.163 -10.644 1.00 88.38 85 THR A N 1
ATOM 634 C CA . THR A 1 85 ? 2.613 -6.884 -10.699 1.00 88.38 85 THR A CA 1
ATOM 635 C C . THR A 1 85 ? 1.114 -7.079 -10.907 1.00 88.38 85 THR A C 1
ATOM 637 O O . THR A 1 85 ? 0.329 -6.370 -10.286 1.00 88.38 85 THR A O 1
ATOM 640 N N . LEU A 1 86 ? 0.690 -8.052 -11.722 1.00 91.62 86 LEU A N 1
ATOM 641 C CA . LEU A 1 86 ? -0.729 -8.383 -11.882 1.00 91.62 86 LEU A CA 1
ATOM 642 C C . LEU A 1 86 ? -1.340 -8.931 -10.589 1.00 91.62 86 LEU A C 1
ATOM 644 O O . LEU A 1 86 ? -2.411 -8.482 -10.191 1.00 91.62 86 LEU A O 1
ATOM 648 N N . ILE A 1 87 ? -0.655 -9.858 -9.914 1.00 93.12 87 ILE A N 1
ATOM 649 C CA . ILE A 1 87 ? -1.107 -10.395 -8.623 1.00 93.12 87 ILE A CA 1
ATOM 650 C C . ILE A 1 87 ? -1.215 -9.264 -7.597 1.00 93.12 87 ILE A C 1
ATOM 652 O O . ILE A 1 87 ? -2.236 -9.144 -6.920 1.00 93.12 87 ILE A O 1
ATOM 656 N N . GLY A 1 88 ? -0.194 -8.406 -7.518 1.00 92.06 88 GLY A N 1
ATOM 657 C CA . GLY A 1 88 ? -0.207 -7.235 -6.648 1.00 92.06 88 GLY A CA 1
ATOM 658 C C . GLY A 1 88 ? -1.380 -6.301 -6.951 1.00 92.06 88 GLY A C 1
ATOM 659 O O . GLY A 1 88 ? -2.083 -5.893 -6.033 1.00 92.06 88 GLY A O 1
ATOM 660 N N . LEU A 1 89 ? -1.649 -6.018 -8.228 1.00 93.06 89 LEU A N 1
ATOM 661 C CA . LEU A 1 89 ? -2.759 -5.162 -8.650 1.00 93.06 89 LEU A CA 1
ATOM 662 C C . LEU A 1 89 ? -4.123 -5.728 -8.228 1.00 93.06 89 LEU A C 1
ATOM 664 O O . LEU A 1 89 ? -4.953 -4.989 -7.702 1.00 93.06 89 LEU A O 1
ATOM 668 N N . VAL A 1 90 ? -4.346 -7.029 -8.431 1.00 95.44 90 VAL A N 1
ATOM 669 C CA . VAL A 1 90 ? -5.593 -7.697 -8.025 1.00 95.44 90 VAL A CA 1
ATOM 670 C C . VAL A 1 90 ? -5.7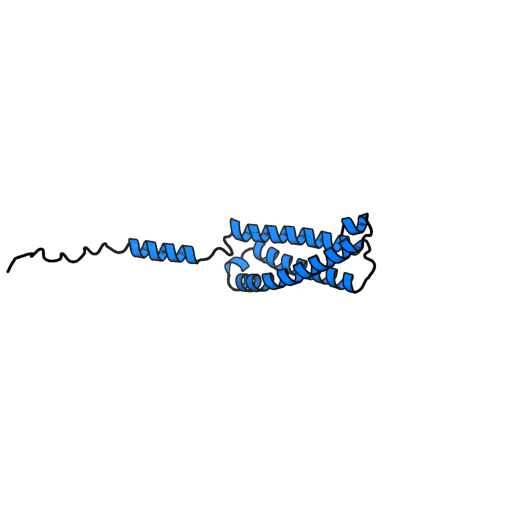61 -7.640 -6.510 1.00 95.44 90 VAL A C 1
ATOM 672 O O . VAL A 1 90 ? -6.829 -7.261 -6.032 1.00 95.44 90 VAL A O 1
ATOM 675 N N . LEU A 1 91 ? -4.708 -7.960 -5.752 1.00 92.94 91 LEU A N 1
ATOM 676 C CA . LEU A 1 91 ? -4.744 -7.888 -4.292 1.00 92.94 91 LEU A CA 1
ATOM 677 C C . LEU A 1 91 ? -5.036 -6.471 -3.803 1.00 92.94 91 LEU A C 1
ATOM 679 O O . LEU A 1 91 ? -5.928 -6.310 -2.980 1.00 92.94 91 LEU A O 1
ATOM 683 N N . MET A 1 92 ? -4.358 -5.458 -4.348 1.00 93.38 92 MET A N 1
ATOM 684 C CA . MET A 1 92 ? -4.580 -4.054 -3.991 1.00 93.38 92 MET A CA 1
ATOM 685 C C . MET A 1 92 ? -6.032 -3.627 -4.222 1.00 93.38 92 MET A C 1
ATOM 687 O O . MET A 1 92 ? -6.610 -2.909 -3.410 1.00 93.38 92 MET A O 1
ATOM 691 N N . PHE A 1 93 ? -6.639 -4.080 -5.320 1.00 95.81 93 PHE A N 1
ATOM 692 C CA . PHE A 1 93 ? -8.026 -3.753 -5.629 1.00 95.81 93 PHE A CA 1
ATOM 693 C C . PHE A 1 93 ? -8.999 -4.432 -4.659 1.00 95.81 93 PHE A C 1
ATOM 695 O O . PHE A 1 93 ? -9.906 -3.789 -4.131 1.00 95.81 93 PHE A O 1
ATOM 702 N N . VAL A 1 94 ? -8.783 -5.722 -4.383 1.00 94.56 94 VAL A N 1
ATOM 703 C CA . VAL A 1 94 ? -9.590 -6.488 -3.426 1.00 94.56 94 VAL A CA 1
ATOM 704 C C . VAL A 1 94 ? -9.482 -5.872 -2.033 1.00 94.56 94 VAL A C 1
ATOM 706 O O . VAL A 1 94 ? -10.501 -5.557 -1.422 1.00 94.56 94 VAL A O 1
ATOM 709 N N . THR A 1 95 ? -8.272 -5.633 -1.529 1.00 92.38 95 THR A N 1
ATOM 710 C CA . THR A 1 95 ? -8.089 -5.076 -0.184 1.00 92.38 95 THR A CA 1
ATOM 711 C C . THR A 1 95 ? -8.596 -3.642 -0.086 1.00 92.38 95 THR A C 1
ATOM 713 O O . THR A 1 95 ? -9.209 -3.295 0.924 1.00 92.38 95 THR A O 1
ATOM 716 N N . GLY A 1 96 ? -8.441 -2.835 -1.140 1.00 91.06 96 GLY A N 1
ATOM 717 C CA . GLY A 1 96 ? -9.041 -1.505 -1.241 1.00 91.06 96 GLY A CA 1
ATOM 718 C C . GLY A 1 96 ? -10.569 -1.543 -1.139 1.00 91.06 96 GLY A C 1
ATOM 719 O O . GLY A 1 96 ? -11.152 -0.784 -0.364 1.00 91.06 96 GLY A O 1
ATOM 720 N N . TRP A 1 97 ? -11.218 -2.483 -1.835 1.00 94.06 97 TRP A N 1
ATOM 721 C CA . TRP A 1 97 ? -12.664 -2.700 -1.731 1.00 94.06 97 TRP A CA 1
ATOM 722 C C . TRP A 1 97 ? -13.092 -3.082 -0.310 1.00 94.06 97 TRP A C 1
ATOM 724 O O . TRP A 1 97 ? -14.026 -2.497 0.234 1.00 94.06 97 TRP A O 1
ATOM 734 N N . LEU A 1 98 ? -12.381 -4.023 0.321 1.00 91.75 98 LEU A N 1
ATOM 735 C CA . LEU A 1 98 ? -12.622 -4.407 1.716 1.00 91.75 98 LEU A CA 1
ATOM 736 C C . LEU A 1 98 ? -12.484 -3.217 2.681 1.00 91.75 98 LEU A C 1
ATOM 738 O O . LEU A 1 98 ? -13.274 -3.095 3.614 1.00 91.75 98 LEU A O 1
ATOM 742 N N . GLY A 1 99 ? -11.523 -2.320 2.441 1.00 87.12 99 GLY A N 1
ATOM 743 C CA . GLY A 1 99 ? -11.364 -1.081 3.209 1.00 87.12 99 GLY A CA 1
ATOM 744 C C . GLY A 1 99 ? -12.586 -0.167 3.098 1.00 87.12 99 GLY A C 1
ATOM 745 O O . GLY A 1 99 ? -13.118 0.292 4.109 1.00 87.12 99 GLY A O 1
ATOM 746 N N . GLY A 1 100 ? -13.082 0.030 1.873 1.00 88.12 100 GLY A N 1
ATOM 747 C CA . GLY A 1 100 ? -14.314 0.779 1.623 1.00 88.12 100 GLY A CA 1
ATOM 748 C C . GLY A 1 100 ? -15.529 0.147 2.304 1.00 88.12 100 GLY A C 1
ATOM 749 O O . GLY A 1 100 ? -16.273 0.830 3.000 1.00 88.12 100 GLY A O 1
ATOM 750 N N . GLU A 1 101 ? -15.700 -1.167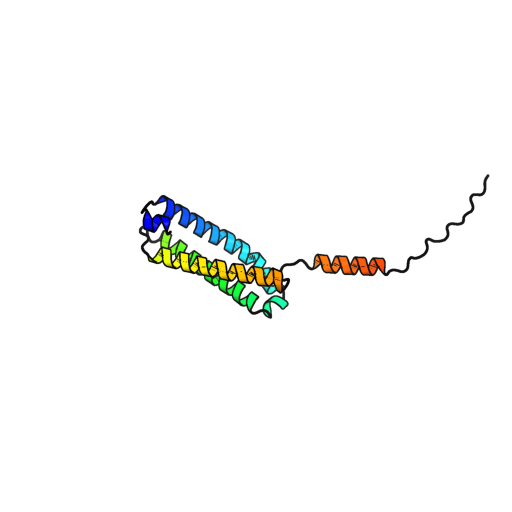 2.183 1.00 90.56 101 GLU A N 1
ATOM 751 C CA . GLU A 1 101 ? -16.792 -1.913 2.819 1.00 90.56 101 GLU A CA 1
ATOM 752 C C . GLU A 1 101 ? -16.796 -1.759 4.354 1.00 90.56 101 GLU A C 1
ATOM 754 O O . GLU A 1 101 ? -17.855 -1.622 4.977 1.00 90.56 101 GLU A O 1
ATOM 759 N N . MET A 1 102 ? -15.619 -1.746 4.988 1.00 88.00 102 MET A N 1
ATOM 760 C CA . MET A 1 102 ? -15.499 -1.485 6.426 1.00 88.00 102 MET A CA 1
ATOM 761 C C . MET A 1 102 ? -15.922 -0.064 6.802 1.00 88.00 102 MET A C 1
ATOM 763 O O . MET A 1 102 ? -16.618 0.119 7.801 1.00 88.00 102 MET A O 1
ATOM 767 N N . SER A 1 103 ? -15.531 0.929 6.005 1.00 85.94 103 SER A N 1
ATOM 768 C CA . SER A 1 103 ? -15.875 2.325 6.268 1.00 85.94 103 SER A CA 1
ATOM 769 C C . SER A 1 103 ? -17.365 2.587 6.039 1.00 85.94 103 SER A C 1
ATOM 771 O O . SER A 1 103 ? -18.056 3.058 6.940 1.00 85.94 103 SER A O 1
ATOM 773 N N . TYR A 1 104 ? -17.895 2.193 4.878 1.00 86.31 104 TYR A N 1
ATOM 774 C CA . TYR A 1 104 ? -19.262 2.521 4.471 1.00 86.31 104 TYR A CA 1
ATOM 775 C C . TYR A 1 104 ? -20.333 1.641 5.117 1.00 86.31 104 TYR A C 1
ATOM 777 O O . TYR A 1 104 ? -21.400 2.149 5.449 1.00 86.31 104 TYR A O 1
ATOM 785 N N . ARG A 1 105 ? -20.091 0.334 5.297 1.00 84.75 105 ARG A N 1
ATOM 786 C CA . ARG A 1 105 ? -21.107 -0.568 5.877 1.00 84.75 105 ARG A CA 1
ATOM 787 C C . ARG A 1 105 ? -20.938 -0.801 7.367 1.00 84.75 105 ARG A C 1
ATOM 789 O O . ARG A 1 105 ? -21.924 -1.025 8.062 1.00 84.75 105 ARG A O 1
ATOM 796 N N . HIS A 1 106 ? -19.702 -0.768 7.859 1.00 81.31 106 HIS A N 1
ATOM 797 C CA . HIS A 1 106 ? -19.407 -1.096 9.254 1.00 81.31 106 HIS A CA 1
ATOM 798 C C . HIS A 1 106 ? -19.017 0.130 10.089 1.00 81.31 106 HIS A C 1
ATOM 800 O O . HIS A 1 106 ? -18.889 -0.004 11.306 1.00 81.31 106 HIS A O 1
ATOM 806 N N . GLY A 1 107 ? -18.874 1.313 9.479 1.00 78.62 107 GLY A N 1
ATOM 807 C CA . GLY A 1 107 ? -18.558 2.563 10.175 1.00 78.62 107 GLY A CA 1
ATOM 808 C C . GLY A 1 107 ? -17.180 2.574 10.841 1.00 78.62 107 GLY A C 1
ATOM 809 O O . GLY A 1 107 ? -16.941 3.374 11.743 1.00 78.62 107 GLY A O 1
ATOM 810 N N . ILE A 1 108 ? -16.271 1.672 10.455 1.00 75.44 108 ILE A N 1
ATOM 811 C CA . ILE A 1 108 ? -14.919 1.629 11.024 1.00 75.44 108 ILE A CA 1
ATOM 812 C C . ILE A 1 108 ? -14.112 2.787 10.428 1.00 75.44 108 ILE A C 1
ATOM 814 O O . ILE A 1 108 ? -14.043 2.930 9.209 1.00 75.44 108 ILE A O 1
ATOM 818 N N . GLY A 1 109 ? -13.515 3.615 11.289 1.00 67.69 109 GLY A N 1
ATOM 819 C CA . GLY A 1 109 ? -12.751 4.802 10.883 1.00 67.69 109 GLY A CA 1
ATOM 820 C C . GLY A 1 109 ? -13.564 6.101 10.810 1.00 67.69 109 GLY A C 1
ATOM 821 O O . GLY A 1 109 ? -12.999 7.149 10.511 1.00 67.69 109 GLY A O 1
ATOM 822 N N . VAL A 1 110 ? -14.867 6.071 11.121 1.00 66.69 110 VAL A N 1
ATOM 823 C CA . VAL A 1 110 ? -15.677 7.288 11.297 1.00 66.69 110 VAL A CA 1
ATOM 824 C C . VAL A 1 110 ? -15.556 7.743 12.753 1.00 66.69 110 VAL A C 1
ATOM 826 O O . VAL A 1 110 ? -15.767 6.971 13.686 1.00 66.69 110 VAL A O 1
ATOM 829 N N . SER A 1 111 ? -15.144 8.992 12.964 1.00 57.75 111 SER A N 1
ATOM 830 C CA . SER A 1 111 ? -14.823 9.514 14.291 1.00 57.75 111 SER A CA 1
ATOM 831 C C . SER A 1 111 ? -16.033 9.505 15.236 1.00 57.75 111 SER A C 1
ATOM 833 O O . SER A 1 111 ? -17.040 10.148 14.950 1.00 57.75 111 SER A O 1
ATOM 835 N N . LYS A 1 112 ? -15.863 8.931 16.433 1.00 56.66 112 LYS A N 1
ATOM 836 C CA . LYS A 1 112 ? -16.814 8.957 17.571 1.00 56.66 112 LYS A CA 1
ATOM 837 C C . LYS A 1 112 ? -17.123 10.369 18.107 1.00 56.66 112 LYS A C 1
ATOM 839 O O . LYS A 1 112 ? -17.846 10.533 19.084 1.00 56.66 112 LYS A O 1
ATOM 844 N N . LYS A 1 113 ? -16.492 11.397 17.528 1.00 57.44 113 LYS A N 1
ATOM 845 C CA . LYS A 1 113 ? -16.609 12.790 17.961 1.00 57.44 113 LYS A CA 1
ATOM 846 C C . LYS A 1 113 ? -18.004 13.345 17.667 1.00 57.44 113 LYS A C 1
ATOM 848 O O . LYS A 1 113 ? -18.485 14.133 18.465 1.00 57.44 113 LYS A O 1
ATOM 853 N N . LEU A 1 114 ? -18.638 12.905 16.578 1.00 60.50 114 LEU A N 1
ATOM 854 C CA . LEU A 1 114 ? -19.997 13.318 16.209 1.00 60.50 114 LEU A CA 1
ATOM 855 C C . LEU A 1 114 ? -21.025 12.810 17.234 1.00 60.50 114 LEU A C 1
ATOM 857 O O . LEU A 1 114 ? -21.748 13.624 17.792 1.00 60.50 114 LEU A O 1
ATOM 861 N N . ASP A 1 115 ? -20.960 11.530 17.614 1.00 60.50 115 ASP A N 1
ATOM 862 C CA . ASP A 1 115 ? -21.870 10.947 18.616 1.00 60.50 115 ASP A CA 1
ATOM 863 C C . ASP A 1 115 ? -21.795 11.655 19.982 1.00 60.50 115 ASP A C 1
ATOM 865 O O . ASP A 1 115 ? -22.815 11.892 20.625 1.00 60.50 115 ASP A O 1
ATOM 869 N N . ARG A 1 116 ? -20.585 12.036 20.426 1.00 63.62 116 ARG A N 1
ATOM 870 C CA . ARG A 1 116 ? -20.390 12.750 21.701 1.00 63.62 116 ARG A CA 1
ATOM 871 C C . ARG A 1 116 ? -20.914 14.188 21.654 1.00 63.62 116 ARG A C 1
ATOM 873 O O . ARG A 1 116 ? -21.430 14.665 22.656 1.00 63.62 116 ARG A O 1
ATOM 880 N N . PHE A 1 117 ? -20.777 14.878 20.518 1.00 63.62 117 PHE A N 1
ATOM 881 C CA . PHE A 1 117 ? -21.352 16.217 20.357 1.00 63.62 117 PHE A CA 1
ATOM 882 C C . PHE A 1 117 ? -22.885 16.178 20.376 1.00 63.62 117 PHE A C 1
ATOM 884 O O . PHE A 1 117 ? -23.489 17.065 20.973 1.00 63.62 117 PHE A O 1
ATOM 891 N N . ASP A 1 118 ? -23.502 15.149 19.791 1.00 65.25 118 ASP A N 1
ATOM 892 C CA . ASP A 1 118 ? -24.959 14.970 19.807 1.00 65.25 118 ASP A CA 1
ATOM 893 C C . ASP A 1 118 ? -25.480 14.587 21.208 1.00 65.25 118 ASP A C 1
ATOM 895 O O . ASP A 1 118 ? -26.506 15.107 21.653 1.00 65.25 118 ASP A O 1
ATOM 899 N N . GLU A 1 119 ? -24.760 13.744 21.961 1.00 69.12 119 GLU A N 1
ATOM 900 C CA . GLU A 1 119 ? -25.068 13.452 23.374 1.00 69.12 119 GLU A CA 1
ATOM 901 C C . GLU A 1 119 ? -24.931 14.692 24.269 1.00 69.12 119 GLU A C 1
ATOM 903 O O . GLU A 1 119 ? -25.838 14.984 25.051 1.00 69.12 119 GLU A O 1
ATOM 908 N N . ASP A 1 120 ? -23.843 15.455 24.138 1.00 75.56 120 ASP A N 1
ATOM 909 C CA . ASP A 1 120 ? -23.627 16.668 24.936 1.00 75.56 120 ASP A CA 1
ATOM 910 C C . ASP A 1 120 ? -24.668 17.752 24.592 1.00 75.56 120 ASP A C 1
ATOM 912 O O . ASP A 1 120 ? -25.185 18.427 25.484 1.00 75.56 120 ASP A O 1
ATOM 916 N N . GLN A 1 121 ? -25.036 17.900 23.313 1.00 67.56 121 GLN A N 1
ATOM 917 C CA . GLN A 1 121 ? -26.021 18.887 22.862 1.00 67.56 121 GLN A CA 1
ATOM 918 C C . GLN A 1 121 ? -27.463 18.482 23.205 1.00 67.56 121 GLN A C 1
ATOM 920 O O . GLN A 1 121 ? -28.242 19.329 23.644 1.00 67.56 121 GLN A O 1
ATOM 925 N N . SER A 1 122 ? -27.817 17.199 23.079 1.00 70.12 122 SER A N 1
ATOM 926 C CA . SER A 1 122 ? -29.116 16.679 23.527 1.00 70.12 122 SER A CA 1
ATOM 927 C C . SER A 1 122 ? -29.268 16.809 25.044 1.00 70.12 122 SER A C 1
ATOM 929 O O . SER A 1 122 ? -30.286 17.328 25.507 1.00 70.12 122 SER A O 1
ATOM 931 N N . SER A 1 123 ? -28.219 16.487 25.809 1.00 75.12 123 SER A N 1
ATOM 932 C CA . SER A 1 123 ? -28.166 16.694 27.259 1.00 75.12 123 SER A CA 1
ATOM 933 C C . SER A 1 123 ? -28.333 18.172 27.612 1.00 75.12 123 SER A C 1
ATOM 935 O O . SER A 1 123 ? -29.172 18.500 28.449 1.00 75.12 123 SER A O 1
ATOM 937 N N . ALA A 1 124 ? -27.630 19.076 26.920 1.00 72.44 124 ALA A N 1
ATOM 938 C CA . ALA A 1 124 ? -27.749 20.521 27.117 1.00 72.44 124 ALA A CA 1
ATOM 939 C C . ALA A 1 124 ? -29.140 21.074 26.752 1.00 72.44 124 ALA A C 1
ATOM 941 O O . ALA A 1 124 ? -29.632 21.973 27.428 1.00 72.44 124 ALA A O 1
ATOM 942 N N . SER A 1 125 ? -29.793 20.528 25.720 1.00 70.81 125 SER A N 1
ATOM 943 C CA . SER A 1 125 ? -31.151 20.920 25.308 1.00 70.81 125 SER A CA 1
ATOM 944 C C . SER A 1 125 ? -32.256 20.363 26.215 1.00 70.81 125 SER A C 1
ATOM 946 O O . SER A 1 125 ? -33.340 20.936 26.284 1.00 70.81 125 SER A O 1
ATOM 948 N N . SER A 1 126 ? -31.979 19.259 26.919 1.00 68.25 126 SER A N 1
ATOM 949 C CA . SER A 1 126 ? -32.888 18.624 27.883 1.00 68.25 126 SER A CA 1
ATOM 950 C C . SER A 1 126 ? -32.813 19.226 29.288 1.00 68.25 126 SER A C 1
ATOM 952 O O . SER A 1 126 ? -33.622 18.879 30.152 1.00 68.25 126 SER A O 1
ATOM 954 N N . LEU A 1 127 ? -31.859 20.135 29.529 1.00 74.25 127 LEU A N 1
ATOM 955 C CA . LEU A 1 127 ? -31.827 20.902 30.765 1.00 74.25 127 LEU A CA 1
ATOM 956 C C . LEU A 1 127 ? -33.107 21.746 30.849 1.00 74.25 127 LEU A C 1
ATOM 958 O O . LEU A 1 127 ? -33.468 22.398 29.865 1.00 74.25 127 LEU A O 1
ATOM 962 N N . PRO A 1 128 ? -33.802 21.758 32.003 1.00 68.56 128 PRO A N 1
ATOM 963 C CA . PRO A 1 128 ? -34.945 22.633 32.202 1.00 68.56 128 PRO A CA 1
ATOM 964 C C . PRO A 1 128 ? -34.516 24.051 31.846 1.00 68.56 128 PRO A C 1
ATOM 966 O O . PRO A 1 128 ? -33.463 24.493 32.314 1.00 68.56 128 PRO A O 1
ATOM 969 N N . SER A 1 129 ? -35.303 24.759 31.033 1.00 65.31 129 SER A N 1
ATOM 970 C CA . SER A 1 129 ? -35.132 26.197 30.860 1.00 65.31 129 SER A CA 1
ATOM 971 C C . SER A 1 129 ? -35.332 26.812 32.238 1.00 65.31 129 SER A C 1
ATOM 973 O O . SER A 1 129 ? -36.464 27.075 32.646 1.00 65.31 129 SER A O 1
ATOM 975 N N . HIS A 1 130 ? -34.251 26.935 33.004 1.00 60.50 130 HIS A N 1
ATOM 976 C CA . HIS A 1 130 ? -34.268 27.640 34.262 1.00 60.50 130 HIS A CA 1
ATOM 977 C C . HIS A 1 130 ? -34.610 29.058 33.844 1.00 60.50 130 HIS A C 1
ATOM 979 O O . HIS A 1 130 ? -33.792 29.752 33.238 1.00 60.50 130 HIS A O 1
ATOM 985 N N . SER A 1 131 ? -35.880 29.409 34.034 1.00 63.78 131 SER A N 1
ATOM 986 C CA . SER A 1 131 ? -36.397 30.750 33.861 1.00 63.78 131 SER A CA 1
ATOM 987 C C . SER A 1 131 ? -35.369 31.667 34.495 1.00 63.78 131 SER A C 1
ATOM 989 O O . SER A 1 131 ? -35.022 31.478 35.670 1.00 63.78 131 SER A O 1
ATOM 991 N N . LEU A 1 132 ? -34.799 32.553 33.670 1.00 69.19 132 LEU A N 1
ATOM 992 C CA . LEU A 1 132 ? -33.921 33.615 34.139 1.00 69.19 132 LEU A CA 1
ATOM 993 C C . LEU A 1 132 ? -34.567 34.179 35.409 1.00 69.19 132 LEU A C 1
ATOM 995 O O . LEU A 1 132 ? -35.783 34.384 35.386 1.00 69.19 132 LEU A O 1
ATOM 999 N N . PRO A 1 133 ? -33.817 34.349 36.514 1.00 72.31 133 PRO A N 1
ATOM 1000 C CA . PRO A 1 133 ? -34.370 34.959 37.713 1.00 72.31 133 PRO A CA 1
ATOM 1001 C C . PRO A 1 133 ? -35.110 36.220 37.285 1.00 72.31 133 PRO A C 1
ATOM 1003 O O . PRO A 1 133 ? -34.506 37.030 36.577 1.00 72.31 133 PRO A O 1
ATOM 1006 N N . ASP A 1 134 ? -36.395 36.338 37.634 1.00 69.56 134 ASP A N 1
ATOM 1007 C CA . ASP A 1 134 ? -37.189 37.527 37.338 1.00 69.56 134 ASP A CA 1
ATOM 1008 C C . ASP A 1 134 ? -36.423 38.718 37.906 1.00 69.56 134 ASP A C 1
ATOM 1010 O O . ASP A 1 134 ? -36.385 38.944 39.119 1.00 69.56 134 ASP A O 1
ATOM 1014 N N . LEU A 1 135 ? -35.712 39.427 37.027 1.00 72.81 135 LEU A N 1
ATOM 1015 C CA . LEU A 1 135 ? -35.009 40.629 37.418 1.00 72.81 135 LEU A CA 1
ATOM 1016 C C . LEU A 1 135 ? -36.102 41.590 37.876 1.00 72.81 135 LEU A C 1
ATOM 1018 O O . LEU A 1 135 ? -37.056 41.807 37.121 1.00 72.81 135 LEU A O 1
ATOM 1022 N N . PRO A 1 136 ? -36.017 42.133 39.102 1.00 68.38 136 PRO A N 1
ATOM 1023 C CA . PRO A 1 136 ? -37.033 43.042 39.585 1.00 68.38 136 PRO A CA 1
ATOM 1024 C C . PRO A 1 136 ? -37.160 44.201 38.597 1.00 68.38 136 PRO A C 1
ATOM 1026 O O . PRO A 1 136 ? -36.225 44.969 38.368 1.00 68.38 136 PRO A O 1
ATOM 1029 N N . SER A 1 137 ? -38.344 44.291 37.996 1.00 68.31 137 SER A N 1
ATOM 1030 C CA . SER A 1 137 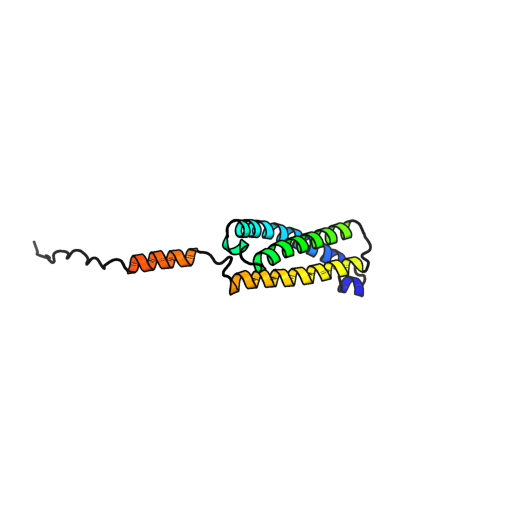? -38.818 45.428 37.219 1.00 68.31 137 SER A CA 1
ATOM 1031 C C . SER A 1 137 ? -39.059 46.601 38.173 1.00 68.31 137 SER A C 1
ATOM 1033 O O . SER A 1 137 ? -40.195 46.975 38.450 1.00 68.31 137 SER A O 1
ATOM 1035 N N . SER A 1 138 ? -37.985 47.169 38.706 1.00 66.56 138 SER A N 1
ATOM 1036 C CA . SER A 1 138 ? -38.012 48.459 39.386 1.00 66.56 138 SER A CA 1
ATOM 1037 C C . SER A 1 138 ? -36.950 49.343 38.752 1.00 66.56 138 SER A C 1
ATOM 1039 O O . SER A 1 138 ? -35.893 49.622 39.318 1.00 66.56 138 SER A O 1
ATOM 1041 N N . ALA A 1 139 ? -37.250 49.763 37.526 1.00 66.62 139 ALA A N 1
ATOM 1042 C CA . ALA A 1 139 ? -37.036 51.156 37.209 1.00 66.62 139 ALA A CA 1
ATOM 1043 C C . ALA A 1 139 ? -37.940 51.949 38.161 1.00 66.62 139 ALA A C 1
ATOM 1045 O O . ALA A 1 139 ? -39.152 51.882 38.008 1.00 66.62 139 ALA A O 1
ATOM 1046 N N . ASP A 1 140 ? -37.350 52.641 39.133 1.00 62.94 140 ASP A N 1
ATOM 1047 C CA . ASP A 1 140 ? -37.969 53.806 39.757 1.00 62.94 140 ASP A CA 1
ATOM 1048 C C . ASP A 1 140 ? -36.910 54.905 39.949 1.00 62.94 140 ASP A C 1
ATOM 1050 O O . ASP A 1 140 ? -35.747 54.591 40.233 1.00 62.94 140 ASP A O 1
ATOM 1054 N N . PRO A 1 141 ? -37.282 56.178 39.722 1.00 66.81 141 PRO A N 1
ATOM 1055 C CA . PRO A 1 141 ? -36.355 57.272 39.493 1.00 66.81 141 PRO A CA 1
ATOM 1056 C C . PRO A 1 141 ? -36.047 58.051 40.776 1.00 66.81 141 PRO A C 1
ATOM 1058 O O . PRO A 1 141 ? -36.953 58.514 41.472 1.00 66.81 141 PRO A O 1
ATOM 1061 N N . TRP A 1 142 ? -34.760 58.300 40.999 1.00 63.00 142 TRP A N 1
ATOM 1062 C CA . TRP A 1 142 ? -34.266 59.501 41.675 1.00 63.00 142 TRP A CA 1
ATOM 1063 C C . TRP A 1 142 ? -33.054 60.013 40.905 1.00 63.00 142 TRP A C 1
ATOM 1065 O O . TRP A 1 142 ? -32.176 59.178 40.587 1.00 63.00 142 TRP A O 1
#

Sequence (142 aa):
DVAFARTGDPFWALGTRWLLLGTLVSGAAAALPGMIDFAAIERAHKLHAAWAHAVGNLIFLAITAVNYAWRQANLELGSSGLILTLIGLVLMFVTGWLGGEMSYRHGIGVSKKLDRFDEDQSSASSLPSHSLPDLPSSADPW